Protein AF-A0A2P7AQB9-F1 (afdb_monomer)

Structure (mmCIF, N/CA/C/O backbone):
data_AF-A0A2P7AQB9-F1
#
_entry.id   AF-A0A2P7AQB9-F1
#
loop_
_atom_site.group_PDB
_atom_site.id
_atom_site.type_symbol
_atom_site.label_atom_id
_atom_site.label_alt_id
_atom_site.label_comp_id
_atom_site.label_asym_id
_atom_site.label_entity_id
_atom_site.label_seq_id
_atom_site.pdbx_PDB_ins_code
_atom_site.Cartn_x
_atom_site.Cartn_y
_atom_site.Cartn_z
_atom_site.occupancy
_atom_site.B_iso_or_equiv
_atom_site.auth_seq_id
_atom_site.auth_comp_id
_atom_site.auth_asym_id
_atom_site.auth_atom_id
_atom_site.pdbx_PDB_model_num
ATOM 1 N N . MET A 1 1 ? -2.275 -0.426 -18.958 1.00 87.50 1 MET A N 1
ATOM 2 C CA . MET A 1 1 ? -3.725 -0.489 -18.620 1.00 87.50 1 MET A CA 1
ATOM 3 C C . MET A 1 1 ? -3.877 -0.254 -17.126 1.00 87.50 1 MET A C 1
ATOM 5 O O . MET A 1 1 ? -3.103 -0.819 -16.366 1.00 87.50 1 MET A O 1
ATOM 9 N N . TYR A 1 2 ? -4.838 0.566 -16.684 1.00 93.06 2 TYR A N 1
ATOM 10 C CA . TYR A 1 2 ? -4.989 0.860 -15.253 1.00 93.06 2 TYR A CA 1
ATOM 11 C C . TYR A 1 2 ? -5.855 -0.172 -14.525 1.00 93.06 2 TYR A C 1
ATOM 13 O O . TYR A 1 2 ? -6.918 -0.546 -15.023 1.00 93.06 2 TYR A O 1
ATOM 21 N N . SER A 1 3 ? -5.427 -0.594 -13.332 1.00 95.00 3 SER A N 1
ATOM 22 C CA . SER A 1 3 ? -6.211 -1.463 -12.446 1.00 95.00 3 SER A CA 1
ATOM 23 C C . SER A 1 3 ? -6.097 -1.038 -10.981 1.00 95.00 3 SER A C 1
ATOM 25 O O . SER A 1 3 ? -5.085 -0.479 -10.562 1.00 95.00 3 SER A O 1
ATOM 27 N N . ILE A 1 4 ? -7.155 -1.278 -10.202 1.00 93.56 4 ILE A N 1
ATOM 28 C CA . ILE A 1 4 ? -7.193 -0.982 -8.766 1.00 93.56 4 ILE A CA 1
ATOM 29 C C . ILE A 1 4 ? -7.387 -2.284 -8.001 1.00 93.56 4 ILE A C 1
ATOM 31 O O . ILE A 1 4 ? -8.297 -3.058 -8.297 1.00 93.56 4 ILE A O 1
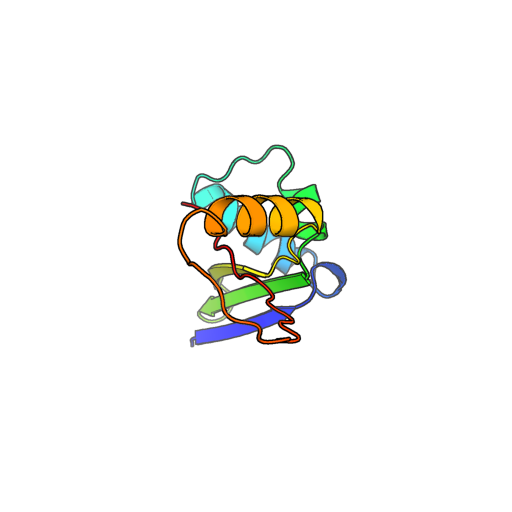ATOM 35 N N . VAL A 1 5 ? -6.553 -2.492 -6.987 1.00 93.31 5 VAL A N 1
ATOM 36 C CA . VAL A 1 5 ? -6.607 -3.653 -6.101 1.00 93.31 5 VAL A CA 1
ATOM 37 C C . VAL A 1 5 ? -6.717 -3.172 -4.661 1.00 93.31 5 VAL A C 1
ATOM 39 O O . VAL A 1 5 ? -5.942 -2.323 -4.227 1.00 93.31 5 VAL A O 1
ATOM 42 N N . ALA A 1 6 ? -7.668 -3.729 -3.912 1.00 92.25 6 ALA A N 1
ATOM 43 C CA . ALA A 1 6 ? -7.812 -3.510 -2.477 1.00 92.25 6 ALA A CA 1
ATOM 44 C C . ALA A 1 6 ? -7.605 -4.838 -1.746 1.00 92.25 6 ALA A C 1
ATOM 46 O O . ALA A 1 6 ? -8.331 -5.803 -1.988 1.00 92.25 6 ALA A O 1
ATOM 47 N N . LYS A 1 7 ? -6.601 -4.896 -0.870 1.00 91.94 7 LYS A N 1
ATOM 48 C CA . LYS A 1 7 ? -6.226 -6.105 -0.118 1.00 91.94 7 LYS A CA 1
ATOM 49 C C . LYS A 1 7 ? -6.006 -5.776 1.347 1.00 91.94 7 LYS A C 1
ATOM 51 O O . LYS A 1 7 ? -5.708 -4.629 1.679 1.00 91.94 7 LYS A O 1
ATOM 56 N N . LYS A 1 8 ? -6.141 -6.760 2.236 1.00 90.62 8 LYS A N 1
ATOM 57 C CA . LYS A 1 8 ? -5.565 -6.628 3.580 1.00 90.62 8 LYS A CA 1
ATOM 58 C C . LYS A 1 8 ? -4.043 -6.724 3.472 1.00 90.62 8 LYS A C 1
ATOM 60 O O . LYS A 1 8 ? -3.563 -7.438 2.593 1.00 90.62 8 LYS A O 1
ATOM 65 N N . PRO A 1 9 ? -3.280 -6.111 4.391 1.00 88.25 9 PRO A N 1
ATOM 66 C CA . PRO A 1 9 ? -1.829 -6.294 4.438 1.00 88.25 9 PRO A CA 1
ATOM 67 C C . PRO A 1 9 ? -1.404 -7.772 4.477 1.00 88.25 9 PRO A C 1
ATOM 69 O O . PRO A 1 9 ? -0.404 -8.133 3.867 1.00 88.25 9 PRO A O 1
ATOM 72 N N . SER A 1 10 ? -2.194 -8.630 5.138 1.00 91.38 10 SER A N 1
ATOM 73 C CA . SER A 1 10 ? -1.976 -10.083 5.217 1.00 91.38 10 SER A CA 1
ATOM 74 C C . SER A 1 10 ? -2.155 -10.827 3.894 1.00 91.38 10 SER A C 1
ATOM 76 O O . SER A 1 10 ? -1.640 -11.930 3.748 1.00 91.38 10 SER A O 1
ATOM 78 N N . ASP A 1 11 ? -2.899 -10.243 2.955 1.00 92.75 11 ASP A N 1
ATOM 79 C CA . ASP A 1 11 ? -3.260 -10.864 1.677 1.00 92.75 11 ASP A CA 1
ATOM 80 C C . ASP A 1 11 ? -2.375 -10.332 0.531 1.00 92.75 11 ASP A C 1
ATOM 82 O O . ASP A 1 11 ? -2.506 -10.751 -0.622 1.00 92.75 11 ASP A O 1
ATOM 86 N N . CYS A 1 12 ? -1.485 -9.383 0.835 1.00 90.50 12 CYS A N 1
ATOM 87 C CA . CYS A 1 12 ? -0.497 -8.862 -0.096 1.00 90.50 12 CYS A CA 1
ATOM 88 C C . CYS A 1 12 ? 0.709 -9.801 -0.178 1.00 90.50 12 CYS A C 1
ATOM 90 O O . CYS A 1 12 ? 1.238 -10.271 0.830 1.00 90.50 12 CYS A O 1
ATOM 92 N N . SER A 1 13 ? 1.203 -10.014 -1.393 1.00 91.88 13 SER A N 1
ATOM 93 C CA . SER A 1 13 ? 2.502 -10.645 -1.608 1.00 91.88 13 SER A CA 1
ATOM 94 C C . SER A 1 13 ? 3.642 -9.756 -1.099 1.00 91.88 13 SER A C 1
ATOM 96 O O . SER A 1 13 ? 3.506 -8.536 -0.973 1.00 91.88 13 SER A O 1
ATOM 98 N N . ALA A 1 14 ? 4.813 -10.356 -0.868 1.00 90.38 14 ALA A N 1
ATOM 99 C CA . ALA A 1 14 ? 6.007 -9.608 -0.474 1.00 90.38 14 ALA A CA 1
ATOM 100 C C . ALA A 1 14 ? 6.379 -8.513 -1.495 1.00 90.38 14 ALA A C 1
ATOM 102 O O . ALA A 1 14 ? 6.725 -7.405 -1.094 1.00 90.38 14 ALA A O 1
ATOM 103 N N . ARG A 1 15 ? 6.235 -8.793 -2.803 1.00 90.81 15 ARG A N 1
ATOM 104 C CA . ARG A 1 15 ? 6.479 -7.824 -3.889 1.00 90.81 15 ARG A CA 1
ATOM 105 C C . ARG A 1 15 ? 5.519 -6.636 -3.815 1.00 90.81 15 ARG A C 1
ATOM 107 O O . ARG A 1 15 ? 5.957 -5.498 -3.938 1.00 90.81 15 ARG A O 1
ATOM 114 N N . GLU A 1 16 ? 4.231 -6.884 -3.582 1.00 90.31 16 GLU A N 1
ATOM 115 C CA . GLU A 1 16 ? 3.226 -5.817 -3.465 1.00 90.31 16 GLU A CA 1
ATOM 116 C C . GLU A 1 16 ? 3.504 -4.913 -2.261 1.00 90.31 16 GLU A C 1
ATOM 118 O O . GLU A 1 16 ? 3.470 -3.691 -2.388 1.00 90.31 16 GLU A O 1
ATOM 123 N N . LEU A 1 17 ? 3.841 -5.500 -1.107 1.00 89.88 17 LEU A N 1
ATOM 124 C CA . LEU A 1 17 ? 4.220 -4.734 0.083 1.00 89.88 17 LEU A CA 1
ATOM 125 C C . LEU A 1 17 ? 5.501 -3.925 -0.144 1.00 89.88 17 LEU A C 1
ATOM 127 O O . LEU A 1 17 ? 5.587 -2.778 0.291 1.00 89.88 17 LEU A O 1
ATOM 131 N N . GLU A 1 18 ? 6.485 -4.489 -0.843 1.00 90.62 18 GLU A N 1
ATOM 132 C CA . GLU A 1 18 ? 7.721 -3.786 -1.178 1.00 90.62 18 GLU A CA 1
ATOM 133 C C . GLU A 1 18 ? 7.462 -2.596 -2.114 1.00 90.62 18 GLU A C 1
ATOM 135 O O . GLU A 1 18 ? 7.931 -1.492 -1.837 1.00 90.62 18 GLU A O 1
ATOM 140 N N . GLN A 1 19 ? 6.692 -2.787 -3.192 1.00 90.06 19 GLN A N 1
ATOM 141 C CA . GLN A 1 19 ? 6.306 -1.705 -4.107 1.00 90.06 19 GLN A CA 1
ATOM 142 C C . GLN A 1 19 ? 5.502 -0.623 -3.377 1.00 90.06 19 GLN A C 1
ATOM 144 O O . GLN A 1 19 ? 5.779 0.564 -3.551 1.00 90.06 19 GLN A O 1
ATOM 149 N N . PHE A 1 20 ? 4.565 -1.024 -2.513 1.00 89.56 20 PHE A N 1
ATOM 150 C CA . PHE A 1 20 ? 3.787 -0.114 -1.677 1.00 89.56 20 PHE A CA 1
ATOM 151 C C . PHE A 1 20 ? 4.697 0.753 -0.805 1.00 89.56 20 PHE A C 1
ATOM 153 O O . PHE A 1 20 ? 4.602 1.979 -0.839 1.00 89.56 20 PHE A O 1
ATOM 160 N N . VAL A 1 21 ? 5.605 0.132 -0.045 1.00 87.25 21 VAL A N 1
ATOM 161 C CA . VAL A 1 21 ? 6.523 0.854 0.846 1.00 87.25 21 VAL A CA 1
ATOM 162 C C . VAL A 1 21 ? 7.438 1.771 0.041 1.00 87.25 21 VAL A C 1
ATOM 164 O O . VAL A 1 21 ? 7.595 2.928 0.418 1.00 87.25 21 VAL A O 1
ATOM 167 N N . LYS A 1 22 ? 7.991 1.304 -1.086 1.00 88.75 22 LYS A N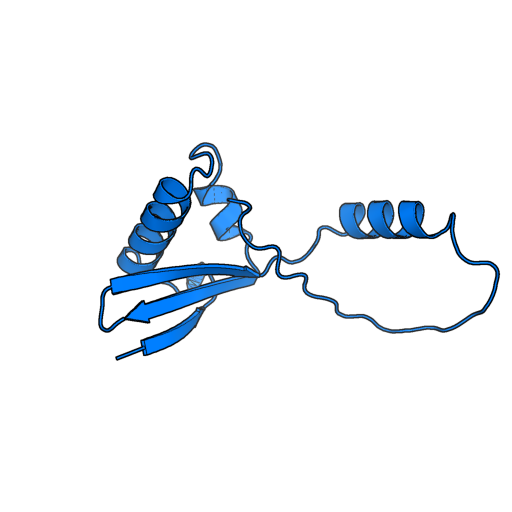 1
ATOM 168 C CA . LYS A 1 22 ? 8.828 2.130 -1.972 1.00 88.75 22 LYS A CA 1
ATOM 169 C C . LYS A 1 22 ? 8.094 3.382 -2.446 1.00 88.75 22 LYS A C 1
ATOM 171 O O . LYS A 1 22 ? 8.663 4.467 -2.365 1.00 88.75 22 LYS A O 1
ATOM 176 N N . LEU A 1 23 ? 6.845 3.248 -2.893 1.00 87.94 23 LEU A N 1
ATOM 177 C CA . LEU A 1 23 ? 6.057 4.382 -3.377 1.00 87.94 23 LEU A CA 1
ATOM 178 C C . LEU A 1 23 ? 5.722 5.371 -2.251 1.00 87.94 23 LEU A C 1
ATOM 180 O O . LEU A 1 23 ? 5.864 6.577 -2.431 1.00 87.94 23 LEU A O 1
ATOM 184 N N . VAL A 1 24 ? 5.335 4.869 -1.074 1.00 85.38 24 VAL A N 1
ATOM 185 C CA . VAL A 1 24 ? 5.062 5.705 0.107 1.00 85.38 24 VAL A CA 1
ATOM 186 C C . VAL A 1 24 ? 6.315 6.474 0.538 1.00 85.38 24 VAL A C 1
ATOM 188 O O . VAL A 1 24 ? 6.253 7.680 0.763 1.00 85.38 24 VAL A O 1
ATOM 191 N N . MET A 1 25 ? 7.468 5.804 0.575 1.00 83.75 25 MET A N 1
ATOM 192 C CA . MET A 1 25 ? 8.757 6.427 0.887 1.00 83.75 25 MET A CA 1
ATOM 193 C C . MET A 1 25 ? 9.166 7.483 -0.145 1.00 83.75 25 MET A C 1
ATOM 195 O O . MET A 1 25 ? 9.647 8.550 0.231 1.00 83.75 25 MET A O 1
ATOM 199 N N . ALA A 1 26 ? 8.958 7.213 -1.438 1.00 83.25 26 ALA A N 1
ATOM 200 C CA . ALA A 1 26 ? 9.212 8.181 -2.506 1.00 83.25 26 ALA A CA 1
ATOM 201 C C . ALA A 1 26 ? 8.322 9.430 -2.381 1.00 83.25 26 ALA A C 1
ATOM 203 O O . ALA A 1 26 ? 8.746 10.523 -2.746 1.00 83.25 26 ALA A O 1
ATOM 204 N N . GLY A 1 27 ? 7.123 9.279 -1.810 1.00 79.62 27 GLY A N 1
ATOM 205 C CA . GLY A 1 27 ? 6.216 10.374 -1.463 1.00 79.62 27 GLY A CA 1
ATOM 206 C C . GLY A 1 27 ? 6.634 11.213 -0.248 1.00 79.62 27 GLY A C 1
ATOM 207 O O . GLY A 1 27 ? 5.888 12.106 0.128 1.00 79.62 27 GLY A O 1
ATOM 208 N N . GLY A 1 28 ? 7.794 10.953 0.370 1.00 76.19 28 GLY A N 1
ATOM 209 C CA . GLY A 1 28 ? 8.317 11.744 1.494 1.00 76.19 28 GLY A CA 1
ATOM 210 C C . GLY A 1 28 ? 7.875 11.275 2.884 1.00 76.19 28 GLY A C 1
ATOM 211 O O . GLY A 1 28 ? 8.204 11.917 3.883 1.00 76.19 28 GLY A O 1
ATOM 212 N N . GLU A 1 29 ? 7.168 10.147 2.980 1.00 74.25 29 GLU A N 1
ATOM 213 C CA . GLU A 1 29 ? 6.757 9.580 4.265 1.00 74.25 29 GLU A CA 1
ATOM 214 C C . GLU A 1 29 ? 7.951 9.019 5.055 1.00 74.25 29 GLU A C 1
ATOM 216 O O . GLU A 1 29 ? 8.956 8.549 4.516 1.00 74.25 29 GLU A O 1
ATOM 221 N N . VAL A 1 30 ? 7.846 9.067 6.382 1.00 71.69 30 VAL A N 1
ATOM 222 C CA . VAL A 1 30 ? 8.943 8.689 7.282 1.00 71.69 30 VAL A CA 1
ATOM 223 C C . VAL A 1 30 ? 9.038 7.163 7.404 1.00 71.69 30 VAL A C 1
ATOM 225 O O . VAL A 1 30 ? 8.109 6.517 7.888 1.00 71.69 30 VAL A O 1
ATOM 228 N N . ALA A 1 31 ? 10.201 6.589 7.063 1.00 69.25 31 ALA A N 1
ATOM 229 C CA . ALA A 1 31 ? 10.464 5.140 7.119 1.00 69.25 31 ALA A CA 1
ATOM 230 C C . ALA A 1 31 ? 10.244 4.520 8.506 1.00 69.25 31 ALA A C 1
ATOM 232 O O . ALA A 1 31 ? 9.797 3.376 8.636 1.00 69.25 31 ALA A O 1
ATOM 233 N N . ASN A 1 32 ? 10.568 5.271 9.560 1.00 74.50 32 ASN A N 1
ATOM 234 C CA . ASN A 1 32 ? 10.516 4.768 10.925 1.00 74.50 32 ASN A CA 1
ATOM 235 C C . ASN A 1 32 ? 9.073 4.471 11.350 1.00 74.50 32 ASN A C 1
ATOM 237 O O . ASN A 1 32 ? 8.239 5.362 11.507 1.00 74.50 32 ASN A O 1
ATOM 241 N N . GLY A 1 33 ? 8.797 3.186 11.578 1.00 74.62 33 GLY A N 1
ATOM 242 C CA . GLY A 1 33 ? 7.483 2.695 11.990 1.00 74.62 33 GLY A CA 1
ATOM 243 C C . GLY A 1 33 ? 6.483 2.514 10.847 1.00 74.62 33 GLY A C 1
ATOM 244 O O . GLY A 1 33 ? 5.369 2.061 11.112 1.00 74.62 33 GLY A O 1
ATOM 245 N N . LEU A 1 34 ? 6.859 2.798 9.594 1.00 78.81 34 LEU A N 1
ATOM 246 C CA . LEU A 1 34 ? 5.990 2.598 8.432 1.00 78.81 34 LEU A CA 1
ATOM 247 C C . LEU A 1 34 ? 5.553 1.129 8.274 1.00 78.81 34 LEU A C 1
ATOM 249 O O . LEU A 1 34 ? 4.346 0.906 8.185 1.00 78.81 34 LEU A O 1
ATOM 253 N N . PRO A 1 35 ? 6.441 0.113 8.360 1.00 79.00 35 PRO A N 1
ATOM 254 C CA . PRO A 1 35 ? 6.010 -1.285 8.276 1.00 79.00 35 PRO A CA 1
ATOM 255 C C . PRO A 1 35 ? 4.964 -1.650 9.337 1.00 79.00 35 PRO A C 1
ATOM 257 O O . PRO A 1 35 ? 3.960 -2.288 9.037 1.00 79.00 35 PRO A O 1
ATOM 260 N N . ALA A 1 36 ? 5.148 -1.180 10.5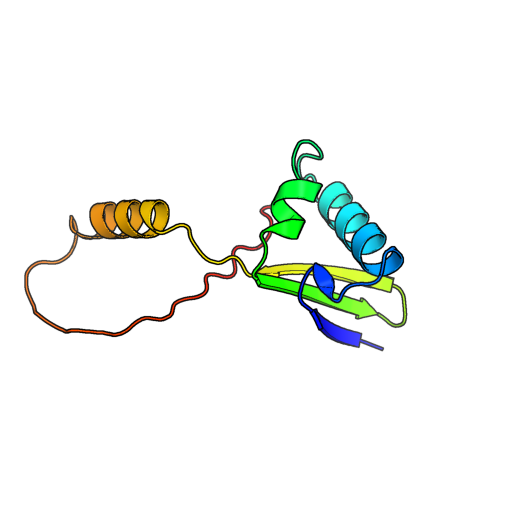74 1.00 79.00 36 ALA A N 1
ATOM 261 C CA . ALA A 1 36 ? 4.212 -1.438 11.666 1.00 79.00 36 ALA A CA 1
ATOM 262 C C . ALA A 1 36 ? 2.856 -0.738 11.468 1.00 79.00 36 ALA A C 1
ATOM 264 O O . ALA A 1 36 ? 1.834 -1.250 11.920 1.00 79.00 36 ALA A O 1
ATOM 265 N N . ARG A 1 37 ? 2.829 0.427 10.806 1.00 78.75 37 ARG A N 1
ATOM 266 C CA . ARG A 1 37 ? 1.589 1.142 10.463 1.00 78.75 37 ARG A CA 1
ATOM 267 C C . ARG A 1 37 ? 0.849 0.455 9.323 1.00 78.75 37 ARG A C 1
ATOM 269 O O . ARG A 1 37 ? -0.344 0.227 9.456 1.00 78.75 37 ARG A O 1
ATOM 276 N N . VAL A 1 38 ? 1.565 0.044 8.275 1.00 81.69 38 VAL A N 1
ATOM 277 C CA . VAL A 1 38 ? 1.003 -0.708 7.142 1.00 81.69 38 VAL A CA 1
ATOM 278 C C . VAL A 1 38 ? 0.302 -1.977 7.622 1.00 81.69 38 VAL A C 1
ATOM 280 O O . VAL A 1 38 ? -0.807 -2.259 7.190 1.00 81.69 38 VAL A O 1
ATOM 283 N N . GLN A 1 39 ? 0.884 -2.697 8.584 1.00 81.50 39 GLN A N 1
ATOM 284 C CA . GLN A 1 39 ? 0.268 -3.904 9.153 1.00 81.50 39 GLN A CA 1
ATOM 285 C C . GLN A 1 39 ? -1.006 -3.643 9.979 1.00 81.50 39 GLN A C 1
ATOM 287 O O . GLN A 1 39 ? -1.767 -4.571 10.238 1.00 81.50 39 GLN A O 1
ATOM 292 N N . LYS A 1 40 ? -1.257 -2.398 10.402 1.00 78.25 40 LYS A N 1
ATOM 293 C CA . LYS A 1 40 ? -2.470 -2.004 11.141 1.00 78.25 40 LYS A CA 1
ATOM 294 C C . LYS A 1 40 ? -3.594 -1.497 10.233 1.00 78.25 40 LYS A C 1
ATOM 296 O O . LYS A 1 40 ? -4.695 -1.240 10.723 1.00 78.25 40 LYS A O 1
ATOM 301 N N . GLU A 1 41 ? -3.332 -1.330 8.940 1.00 77.25 41 GLU A N 1
ATOM 302 C CA . GLU A 1 41 ? -4.338 -0.898 7.974 1.00 77.25 41 GLU A CA 1
ATOM 303 C C . GLU A 1 41 ? -5.409 -1.981 7.786 1.00 77.25 41 GLU A C 1
ATOM 305 O O . GLU A 1 41 ? -5.126 -3.178 7.739 1.00 77.25 41 GLU A O 1
ATOM 310 N N . VAL A 1 42 ? -6.666 -1.556 7.652 1.00 80.19 42 VAL A N 1
ATOM 311 C CA . VAL A 1 42 ? -7.786 -2.451 7.317 1.00 80.19 42 VAL A CA 1
ATOM 312 C C . VAL A 1 42 ? -7.657 -2.917 5.874 1.00 80.19 42 VAL A C 1
ATOM 314 O O . VAL A 1 42 ? -7.970 -4.066 5.564 1.00 80.19 42 VAL A O 1
ATOM 317 N N . SER A 1 43 ? -7.199 -2.029 4.991 1.00 86.38 43 SER A N 1
ATOM 318 C CA . SER A 1 43 ? -6.910 -2.361 3.604 1.00 86.38 43 SER A CA 1
ATOM 319 C C . SER A 1 43 ? -5.863 -1.423 3.012 1.00 86.38 43 SER A C 1
ATOM 321 O O . SER A 1 43 ? -5.832 -0.238 3.330 1.00 86.38 43 SER A O 1
ATOM 323 N N . LEU A 1 44 ? -5.033 -1.962 2.127 1.00 89.69 44 LEU A N 1
ATOM 324 C CA . LEU A 1 44 ? -4.159 -1.222 1.229 1.00 89.69 44 LEU A CA 1
ATOM 325 C C . LEU A 1 44 ? -4.826 -1.184 -0.145 1.00 89.69 44 LEU A C 1
ATOM 327 O O . LEU A 1 44 ? -5.174 -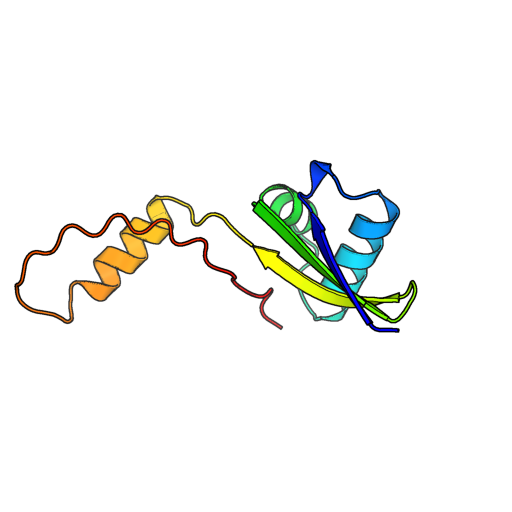2.234 -0.693 1.00 89.69 44 LEU A O 1
ATOM 331 N N . VAL A 1 45 ? -5.004 0.017 -0.686 1.00 91.38 45 VAL A N 1
ATOM 332 C CA . VAL A 1 45 ? -5.552 0.231 -2.027 1.00 91.38 45 VAL A CA 1
ATOM 333 C C . VAL A 1 45 ? -4.422 0.675 -2.940 1.00 91.38 45 VAL A C 1
ATOM 335 O O . VAL A 1 45 ? -3.748 1.664 -2.664 1.00 91.38 45 VAL A O 1
ATOM 338 N N . MET A 1 46 ? -4.226 -0.066 -4.022 1.00 92.81 46 MET A N 1
ATOM 339 C CA . MET A 1 46 ? -3.107 0.060 -4.949 1.00 92.81 46 MET A CA 1
ATOM 340 C C . MET A 1 46 ? -3.631 0.317 -6.362 1.00 92.81 46 MET A C 1
ATOM 342 O O . MET A 1 46 ? -4.501 -0.415 -6.836 1.00 92.81 46 MET A O 1
ATOM 346 N N . LEU A 1 47 ? -3.106 1.352 -7.021 1.00 94.19 47 LEU A N 1
ATOM 347 C CA . LEU A 1 47 ? -3.359 1.675 -8.425 1.00 94.19 47 LEU A CA 1
ATOM 348 C C . LEU A 1 47 ? -2.157 1.228 -9.255 1.00 94.19 47 LEU A C 1
ATOM 350 O O . LEU A 1 47 ? -1.059 1.769 -9.101 1.00 94.19 47 LEU A O 1
ATOM 354 N N . PHE A 1 48 ? -2.385 0.281 -10.156 1.00 93.56 48 PHE A N 1
ATOM 355 C CA . PHE A 1 48 ? -1.378 -0.215 -11.081 1.00 9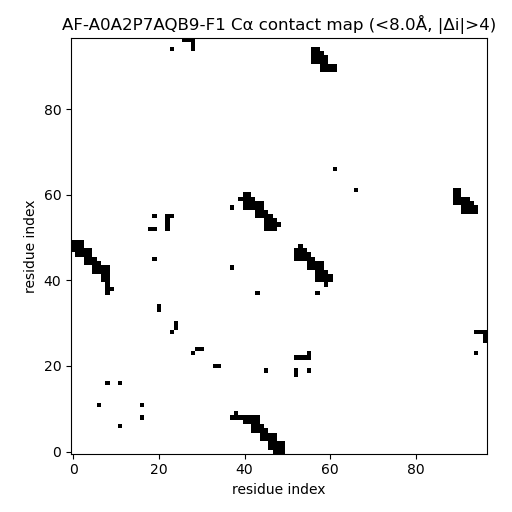3.56 48 PHE A CA 1
ATOM 356 C C . PHE A 1 48 ? -1.581 0.357 -12.482 1.00 93.56 48 PHE A C 1
ATOM 358 O O . PHE A 1 48 ? -2.719 0.471 -12.944 1.00 93.56 48 PHE A O 1
ATOM 365 N N . ASN A 1 49 ? -0.481 0.661 -13.168 1.00 94.06 49 ASN A N 1
ATOM 366 C CA . ASN A 1 49 ? -0.417 0.729 -14.622 1.00 94.06 49 ASN A CA 1
ATOM 367 C C . ASN A 1 49 ? 0.348 -0.507 -15.109 1.00 94.06 49 ASN A C 1
ATOM 369 O O . ASN A 1 49 ? 1.563 -0.589 -14.943 1.00 94.06 49 ASN A O 1
ATOM 373 N N . ASP A 1 50 ? -0.374 -1.486 -15.648 1.00 92.06 50 ASP A N 1
ATOM 374 C CA . ASP A 1 50 ? 0.148 -2.830 -15.920 1.00 92.06 50 ASP A CA 1
ATOM 375 C C . ASP A 1 50 ? 0.722 -3.482 -14.644 1.00 92.06 50 ASP A C 1
ATOM 377 O O . ASP A 1 50 ? -0.053 -3.816 -13.749 1.00 92.06 50 ASP A O 1
ATOM 381 N N . GLU A 1 51 ? 2.043 -3.646 -14.521 1.00 89.50 51 GLU A N 1
ATOM 382 C CA . GLU A 1 51 ? 2.693 -4.206 -13.317 1.00 89.50 51 GLU A CA 1
ATOM 383 C C . GLU A 1 51 ? 3.313 -3.147 -12.387 1.00 89.50 51 GLU A C 1
ATOM 385 O O . GLU A 1 51 ? 3.870 -3.470 -11.328 1.00 89.50 51 GLU A O 1
ATOM 390 N N . GLU A 1 52 ? 3.257 -1.876 -12.781 1.00 90.12 52 GLU A N 1
ATOM 391 C CA . GLU A 1 52 ? 3.868 -0.784 -12.036 1.00 90.12 52 GLU A CA 1
ATOM 392 C C . GLU A 1 52 ? 2.862 -0.157 -11.074 1.00 90.12 52 GLU A C 1
ATOM 394 O O . GLU A 1 52 ? 1.787 0.288 -11.475 1.00 90.12 52 GLU A O 1
ATOM 399 N N . LEU A 1 53 ? 3.219 -0.102 -9.790 1.00 91.81 53 LEU A N 1
ATOM 400 C CA . LEU A 1 53 ? 2.428 0.604 -8.791 1.00 91.81 53 LEU A CA 1
ATOM 401 C C . LEU A 1 53 ? 2.660 2.114 -8.928 1.00 91.81 53 LEU A C 1
ATOM 403 O O . LEU A 1 53 ? 3.744 2.602 -8.621 1.00 91.81 53 LEU A O 1
ATOM 407 N N . VAL A 1 54 ? 1.624 2.847 -9.335 1.00 93.19 54 VAL A N 1
ATOM 408 C CA . VAL A 1 54 ? 1.693 4.296 -9.612 1.00 93.19 54 VAL A CA 1
ATOM 409 C C . VAL A 1 54 ? 0.905 5.147 -8.614 1.00 93.19 54 VAL A C 1
ATOM 411 O O . VAL A 1 54 ? 1.003 6.371 -8.623 1.00 93.19 54 VAL A O 1
ATOM 414 N N . GLY A 1 55 ? 0.114 4.522 -7.738 1.00 89.12 55 GLY A N 1
ATOM 415 C CA . GLY A 1 55 ? -0.649 5.217 -6.704 1.00 89.12 55 GLY A CA 1
ATOM 416 C C . GLY A 1 55 ? -1.040 4.291 -5.560 1.00 89.12 55 GLY A C 1
ATOM 417 O O . GLY A 1 55 ? -1.214 3.088 -5.756 1.00 89.12 55 GLY A O 1
ATOM 418 N N . THR A 1 56 ? -1.180 4.842 -4.354 1.00 90.62 56 THR A N 1
ATOM 419 C CA . THR A 1 56 ? -1.508 4.040 -3.172 1.00 90.62 56 THR A CA 1
ATOM 420 C C . THR A 1 56 ? -2.236 4.825 -2.078 1.00 90.62 56 THR A C 1
ATOM 422 O O . THR A 1 56 ? -2.085 6.042 -1.972 1.00 90.62 56 THR A O 1
ATOM 425 N N . THR A 1 57 ? -3.032 4.134 -1.255 1.00 86.00 57 THR A N 1
ATOM 426 C CA . THR A 1 57 ? -3.632 4.671 -0.023 1.00 86.00 57 THR A CA 1
ATOM 427 C C . THR A 1 57 ? -3.920 3.567 1.005 1.00 86.00 57 THR A C 1
ATOM 429 O O . THR A 1 57 ? -4.102 2.401 0.651 1.00 86.00 57 THR A O 1
ATOM 432 N N . GLY A 1 58 ? -3.956 3.935 2.289 1.00 84.62 58 GLY A N 1
ATOM 433 C CA . GLY A 1 58 ? -4.326 3.059 3.404 1.00 84.62 58 GLY A CA 1
ATOM 434 C C . GLY A 1 58 ? -5.725 3.383 3.929 1.00 84.62 58 GLY A C 1
ATOM 435 O O . GLY A 1 58 ? -6.063 4.545 4.180 1.00 84.62 58 GLY A O 1
ATOM 436 N N . LEU A 1 59 ? -6.561 2.358 4.084 1.00 82.69 59 LEU A N 1
ATOM 437 C CA . LEU A 1 59 ? -7.820 2.458 4.807 1.00 82.69 59 LEU A CA 1
ATOM 438 C C . LEU A 1 59 ? -7.596 2.056 6.260 1.00 82.69 59 LEU A C 1
ATOM 440 O O . LEU A 1 59 ? -7.499 0.867 6.573 1.00 82.69 59 LEU A O 1
ATOM 444 N N . LYS A 1 60 ? -7.628 3.033 7.164 1.00 79.19 60 LYS A N 1
ATOM 445 C CA . LYS A 1 60 ? -7.447 2.771 8.589 1.00 79.19 60 LYS A CA 1
ATOM 446 C C . LYS A 1 60 ? -8.768 2.605 9.324 1.00 79.19 60 LYS A C 1
ATOM 448 O O . LYS A 1 60 ? -9.765 3.283 9.048 1.00 79.19 60 LYS A O 1
ATOM 453 N N . ARG A 1 61 ? -8.745 1.761 10.357 1.00 70.06 61 ARG A N 1
ATOM 454 C CA . ARG A 1 61 ? -9.750 1.806 11.419 1.00 70.06 61 ARG A CA 1
ATOM 455 C C . ARG A 1 61 ? -9.290 2.876 12.412 1.00 70.06 61 ARG A C 1
ATOM 457 O O . ARG A 1 61 ? -8.215 2.723 12.988 1.00 70.06 61 ARG A O 1
ATOM 464 N N . PRO A 1 62 ? -10.032 3.977 12.596 1.00 64.25 62 PRO A N 1
ATOM 465 C CA . PRO A 1 62 ? -9.680 4.957 13.618 1.00 64.25 62 PRO A CA 1
ATOM 466 C C . PRO A 1 62 ? -9.663 4.282 14.996 1.00 64.25 62 PRO A C 1
ATOM 468 O O . PRO A 1 62 ? -10.569 3.517 15.324 1.00 64.25 62 PRO A O 1
ATOM 471 N N . GLU A 1 63 ? -8.649 4.575 15.808 1.00 63.72 63 GLU A N 1
ATOM 472 C CA . GLU A 1 63 ? -8.652 4.165 17.213 1.00 63.72 63 GLU A CA 1
ATOM 473 C C . GLU A 1 63 ? -9.821 4.845 17.941 1.00 63.72 63 GLU A C 1
ATOM 475 O O . GLU A 1 63 ? -10.138 6.013 17.683 1.00 63.72 63 GLU A O 1
ATOM 480 N N . THR A 1 64 ? -10.469 4.121 18.854 1.00 59.38 64 THR A N 1
ATOM 481 C CA . THR A 1 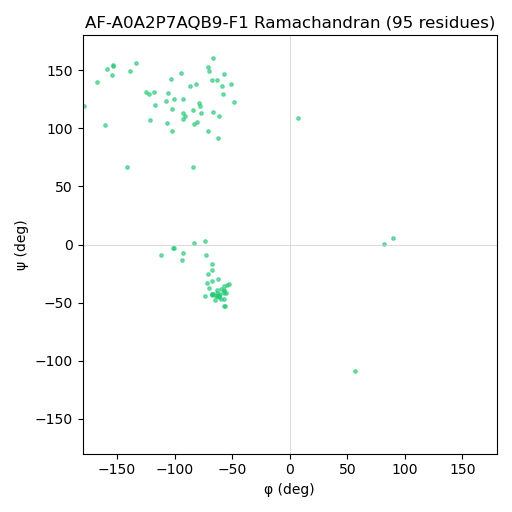64 ? -11.645 4.588 19.606 1.00 59.38 64 THR A CA 1
ATOM 482 C C . THR A 1 64 ? -11.369 5.915 20.325 1.00 59.38 64 THR A C 1
ATOM 484 O O . THR A 1 64 ? -12.218 6.803 20.364 1.00 59.38 64 THR A O 1
ATOM 487 N N . ASP A 1 65 ? -10.138 6.118 20.799 1.00 60.53 65 ASP A N 1
ATOM 488 C CA . ASP A 1 65 ? -9.712 7.357 21.456 1.00 60.53 65 ASP A CA 1
ATOM 489 C C . ASP A 1 65 ? -9.570 8.538 20.487 1.00 60.53 65 ASP A C 1
ATOM 491 O O . ASP A 1 65 ? -9.877 9.680 20.843 1.00 60.53 65 ASP A O 1
ATOM 495 N N . TYR A 1 66 ? -9.176 8.286 19.233 1.00 59.50 66 TYR A N 1
ATOM 496 C CA . TYR A 1 66 ? -9.180 9.311 18.187 1.00 59.50 66 TYR A CA 1
ATOM 497 C C . TYR A 1 66 ? -10.610 9.718 17.827 1.00 59.50 66 TYR A C 1
ATOM 499 O O . TYR A 1 66 ? -10.886 10.915 17.714 1.00 59.50 66 TYR A O 1
ATOM 507 N N . GLN A 1 67 ? -11.528 8.750 17.716 1.00 59.56 67 GLN A N 1
ATOM 508 C CA . GLN A 1 67 ? -12.954 9.038 17.541 1.00 59.56 67 GLN A CA 1
ATOM 509 C C . GLN A 1 67 ? -13.448 9.931 18.684 1.00 59.56 67 GLN A C 1
ATOM 511 O O . GLN A 1 67 ? -13.945 11.027 18.428 1.00 59.56 67 GLN A O 1
ATOM 516 N N . ASN A 1 68 ? -13.213 9.537 19.939 1.00 57.81 68 ASN A N 1
ATOM 517 C CA . ASN A 1 68 ? -13.613 10.303 21.123 1.00 57.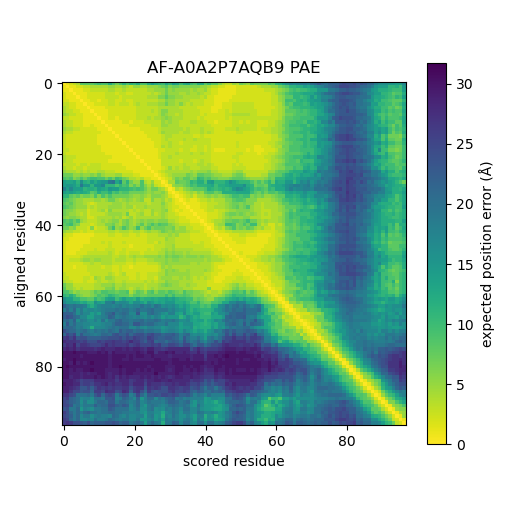81 68 ASN A CA 1
ATOM 518 C C . ASN A 1 68 ? -13.032 11.726 21.136 1.00 57.81 68 ASN A C 1
ATOM 520 O O . ASN A 1 68 ? -13.730 12.682 21.482 1.00 57.81 68 ASN A O 1
ATOM 524 N N . LYS A 1 69 ? -11.772 11.894 20.718 1.00 59.94 69 LYS A N 1
ATOM 525 C CA . LYS A 1 69 ? -11.118 13.205 20.614 1.00 59.94 69 LYS A CA 1
ATOM 526 C C . LYS A 1 69 ? -11.732 14.078 19.518 1.00 59.94 69 LYS A C 1
ATOM 528 O O . LYS A 1 69 ? -11.950 15.263 19.761 1.00 59.94 69 LYS A O 1
ATOM 533 N N . VAL A 1 70 ? -12.021 13.528 18.337 1.00 60.94 70 VAL A N 1
ATOM 534 C CA . VAL A 1 70 ? -12.672 14.262 17.233 1.00 60.94 70 VAL A CA 1
ATOM 535 C C . VAL A 1 70 ? -14.119 14.612 17.590 1.00 60.94 70 VAL A C 1
ATOM 537 O O . VAL A 1 70 ? -14.527 15.757 17.402 1.00 60.94 70 VAL A O 1
ATOM 540 N N . PHE A 1 71 ? -14.867 13.684 18.193 1.00 60.66 71 PHE A N 1
ATOM 541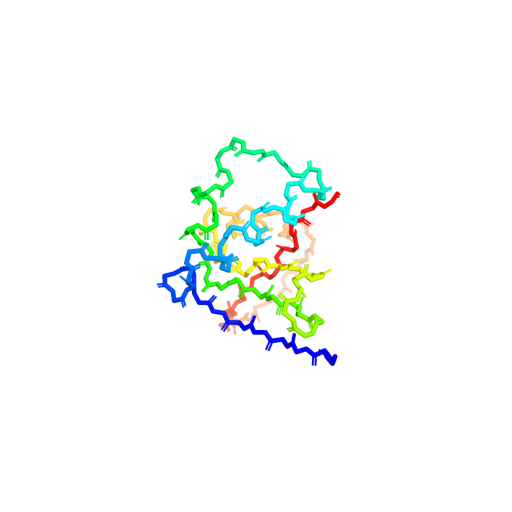 C CA . PHE A 1 71 ? -16.223 13.940 18.683 1.00 60.66 71 PHE A CA 1
ATOM 542 C C . PHE A 1 71 ? -16.241 15.028 19.764 1.00 60.66 71 PHE A C 1
ATOM 544 O O . PHE A 1 71 ? -17.026 15.968 19.650 1.00 60.66 71 PHE A O 1
ATOM 551 N N . ARG A 1 72 ? -15.325 14.994 20.747 1.00 54.97 72 ARG A N 1
ATOM 552 C CA . ARG A 1 72 ? -15.175 16.085 21.732 1.00 54.97 72 ARG A CA 1
ATOM 553 C C . ARG A 1 72 ? -14.846 17.427 21.080 1.00 54.97 72 ARG A C 1
ATOM 555 O O . ARG A 1 72 ? -15.349 18.453 21.524 1.00 54.97 72 ARG A O 1
ATOM 562 N N . ARG A 1 73 ? -14.022 17.438 20.028 1.00 52.44 73 ARG A N 1
ATOM 563 C CA . ARG A 1 73 ? -13.636 18.673 19.323 1.00 52.44 73 ARG A CA 1
ATOM 564 C C . ARG A 1 73 ? -14.777 19.277 18.501 1.00 52.44 73 ARG A C 1
ATOM 566 O O . ARG A 1 73 ? -14.781 20.485 18.297 1.00 52.44 73 ARG A O 1
ATOM 573 N N . ASN A 1 74 ? -15.739 18.462 18.068 1.00 50.34 74 ASN A N 1
ATOM 574 C CA . ASN A 1 74 ? -16.892 18.905 17.279 1.00 50.34 74 ASN A CA 1
ATOM 575 C C . ASN A 1 74 ? -18.136 19.228 18.127 1.00 50.34 74 ASN A C 1
ATOM 577 O O . ASN A 1 74 ? -19.049 19.887 17.634 1.00 50.34 74 ASN A O 1
ATOM 581 N N . GLN A 1 75 ? -18.170 18.840 19.405 1.00 52.16 75 GLN A N 1
ATOM 582 C CA . GLN A 1 75 ? -19.267 19.190 20.319 1.00 52.16 75 GLN A CA 1
ATOM 583 C C . GLN A 1 75 ? -19.277 20.666 20.755 1.00 52.16 75 GLN A C 1
ATOM 585 O O . GLN A 1 75 ? -20.274 21.130 21.297 1.00 52.16 75 GLN A O 1
ATOM 590 N N . THR A 1 76 ? -18.240 21.453 20.456 1.00 47.53 76 THR A N 1
ATOM 591 C CA . THR A 1 76 ? -18.256 22.913 20.675 1.00 47.53 76 THR A CA 1
ATOM 592 C C . THR A 1 76 ? -18.921 23.706 19.544 1.00 47.53 76 THR A C 1
ATOM 594 O O . THR A 1 76 ? -19.007 24.929 19.633 1.00 47.53 76 THR A O 1
ATOM 597 N N . LYS A 1 77 ? -19.449 23.048 18.498 1.00 52.03 77 LYS A N 1
ATOM 598 C CA . LYS A 1 77 ? -20.262 23.699 17.455 1.00 52.03 77 LYS A CA 1
ATOM 599 C C . LYS A 1 77 ? -21.428 22.827 16.986 1.00 52.03 77 LYS A C 1
ATOM 601 O O . LYS A 1 77 ? -21.461 22.419 15.831 1.00 52.03 77 LYS A O 1
ATOM 606 N N . ARG A 1 78 ? -22.408 22.580 17.856 1.00 41.16 78 ARG A N 1
ATOM 607 C CA . ARG A 1 78 ? -23.843 22.550 17.497 1.00 41.16 78 ARG A CA 1
ATOM 608 C C . ARG A 1 78 ? -24.670 22.279 18.746 1.00 41.16 78 ARG A C 1
ATOM 610 O O . ARG A 1 78 ? -24.517 21.247 19.389 1.00 41.16 78 ARG A O 1
ATOM 617 N N . GLY A 1 79 ? -25.539 23.232 19.068 1.00 40.91 79 GLY A N 1
ATOM 618 C CA . GLY A 1 79 ? -26.610 23.023 20.027 1.00 40.91 79 GLY A CA 1
ATOM 619 C C . GLY A 1 79 ? -27.504 21.857 19.605 1.00 40.91 79 GLY A C 1
ATOM 620 O O . GLY A 1 79 ? -27.673 21.591 18.416 1.00 40.91 79 GLY A O 1
ATOM 621 N N . ALA A 1 80 ? -28.004 21.170 20.629 1.00 45.25 80 ALA A N 1
ATOM 622 C CA . ALA A 1 80 ? -29.147 20.267 20.674 1.00 45.25 80 ALA A CA 1
ATOM 623 C C . ALA A 1 80 ? -29.822 19.912 19.332 1.00 45.25 80 ALA A C 1
ATOM 625 O O . ALA A 1 80 ? -30.582 20.700 18.780 1.00 45.25 80 ALA A O 1
ATOM 626 N N . ASN A 1 81 ? -29.647 18.670 18.878 1.00 37.94 81 ASN A N 1
ATOM 627 C CA . ASN A 1 81 ? -30.780 17.750 18.796 1.00 37.94 81 ASN A CA 1
ATOM 628 C C . ASN A 1 81 ? -30.323 16.310 18.547 1.00 37.94 81 ASN A C 1
ATOM 630 O O . ASN A 1 81 ? -29.392 16.028 17.797 1.00 37.94 81 ASN A O 1
ATOM 634 N N . SER A 1 82 ? -31.008 15.418 19.248 1.00 53.22 82 SER A N 1
ATOM 635 C CA . SER A 1 82 ? -30.881 13.968 19.283 1.00 53.22 82 SER A CA 1
ATOM 636 C C . SER A 1 82 ? -31.060 13.306 17.916 1.00 53.22 82 SER A C 1
ATOM 638 O O . SER A 1 82 ? -32.078 13.494 17.256 1.00 53.22 82 SER A O 1
ATOM 640 N N . GLY A 1 83 ? -30.109 12.446 17.554 1.00 36.88 83 GLY A N 1
ATOM 641 C CA . GLY A 1 83 ? -30.218 11.498 16.450 1.00 36.88 83 GLY A CA 1
ATOM 642 C C . GLY A 1 83 ? -29.193 10.383 16.632 1.00 36.88 83 GLY A C 1
ATOM 643 O O . GLY A 1 83 ? -28.003 10.589 16.404 1.00 36.88 83 GLY A O 1
ATOM 644 N N . GLN A 1 84 ? -29.647 9.214 17.087 1.00 45.91 84 GLN A N 1
ATOM 645 C CA . GLN A 1 84 ? -28.863 7.980 17.070 1.00 45.91 84 GLN A CA 1
ATOM 646 C C . GLN A 1 84 ? -28.529 7.637 15.614 1.00 45.91 84 GLN A C 1
ATOM 648 O O . GLN A 1 84 ? -29.411 7.292 14.835 1.00 45.91 84 GLN A O 1
ATOM 653 N N . GLY A 1 85 ? -27.255 7.753 15.242 1.00 33.06 85 GLY A N 1
ATOM 654 C CA . GLY A 1 85 ? -26.738 7.309 13.953 1.00 33.06 85 GLY A CA 1
ATOM 655 C C . GLY A 1 85 ? -25.642 6.279 14.175 1.00 33.06 85 GLY A C 1
ATOM 656 O O . GLY A 1 85 ? -24.544 6.633 14.599 1.00 33.06 85 GLY A O 1
ATOM 657 N N . LEU A 1 86 ? -25.938 5.008 13.894 1.00 39.00 86 LEU A N 1
ATOM 658 C CA . LEU A 1 86 ? -24.944 3.942 13.759 1.00 39.00 86 LEU A CA 1
ATOM 659 C C . LEU A 1 86 ? -24.020 4.285 12.580 1.00 39.00 86 LEU A C 1
ATOM 661 O O . LEU A 1 86 ? -24.307 3.966 11.430 1.00 39.00 86 LEU A O 1
ATOM 665 N N . PHE A 1 87 ? -22.921 4.980 12.862 1.00 37.72 87 PHE A N 1
ATOM 666 C CA . PHE A 1 87 ? -21.945 5.398 11.860 1.00 37.72 87 PHE A CA 1
ATOM 667 C C . PHE A 1 87 ? -20.716 4.492 11.907 1.00 37.72 87 PHE A C 1
ATOM 669 O O . PHE A 1 87 ? -19.799 4.694 12.699 1.00 37.72 87 PHE A O 1
ATOM 676 N N . ASN A 1 88 ? -20.674 3.504 11.014 1.00 40.00 88 ASN A N 1
ATOM 677 C CA . ASN A 1 88 ? -19.489 2.677 10.793 1.00 40.00 88 ASN A CA 1
ATOM 678 C C . ASN A 1 88 ? -18.537 3.390 9.808 1.00 40.00 88 ASN A C 1
ATOM 680 O O . ASN A 1 88 ? -18.381 2.978 8.659 1.00 40.00 88 ASN A O 1
ATOM 684 N N . GLN A 1 89 ? -17.963 4.527 10.220 1.00 45.50 89 GLN A N 1
ATOM 685 C CA . GLN A 1 89 ? -17.078 5.321 9.358 1.00 45.50 89 GLN A CA 1
ATOM 686 C C . GLN A 1 89 ? -15.652 4.756 9.384 1.00 45.50 89 GLN A C 1
ATOM 688 O O . GLN A 1 89 ? -14.896 4.957 10.336 1.00 45.50 89 GLN A O 1
ATOM 693 N N . HIS A 1 90 ? -15.283 4.047 8.317 1.00 42.91 90 HIS A N 1
ATOM 694 C CA . HIS A 1 90 ? -13.882 3.807 7.985 1.00 42.91 90 HIS A CA 1
ATOM 695 C C . HIS A 1 90 ? -13.353 5.095 7.345 1.00 42.91 90 HIS A C 1
ATOM 697 O O . HIS A 1 90 ? -13.893 5.550 6.337 1.00 42.91 90 HIS A O 1
ATOM 703 N N . PHE A 1 91 ? -12.343 5.721 7.949 1.00 43.06 91 PHE A N 1
ATOM 704 C CA . PHE A 1 91 ? -11.748 6.940 7.405 1.00 43.06 91 PHE A CA 1
ATOM 705 C C . PHE A 1 91 ? -10.570 6.551 6.518 1.00 43.06 91 PHE A C 1
ATOM 707 O O . PHE A 1 91 ? -9.551 6.075 7.014 1.00 43.06 91 PHE A O 1
ATOM 714 N N . ALA A 1 92 ? -10.688 6.790 5.214 1.00 41.41 92 ALA A N 1
ATOM 715 C CA . ALA A 1 92 ? -9.533 6.821 4.329 1.00 41.41 92 ALA A CA 1
ATOM 716 C C . ALA A 1 92 ? -8.731 8.087 4.660 1.00 41.41 92 ALA A C 1
ATOM 718 O O . ALA A 1 92 ? -9.086 9.186 4.239 1.00 41.41 92 ALA A O 1
ATOM 719 N N . THR A 1 93 ? -7.680 7.972 5.468 1.00 45.62 93 THR A N 1
ATOM 720 C CA . THR A 1 93 ? -6.639 9.002 5.447 1.00 45.62 93 THR A CA 1
ATOM 721 C C . THR A 1 93 ? -5.608 8.559 4.441 1.00 45.62 93 THR A C 1
ATOM 723 O O . THR A 1 93 ? -4.882 7.609 4.713 1.00 45.62 93 THR A O 1
ATOM 726 N N . GLY A 1 94 ? -5.534 9.270 3.317 1.00 44.06 94 GLY A N 1
ATOM 727 C CA . GLY A 1 94 ? -4.344 9.212 2.483 1.00 44.06 94 GLY A CA 1
ATOM 728 C C . GLY A 1 94 ? -3.111 9.463 3.349 1.00 44.06 94 GLY A C 1
ATOM 729 O O . GLY A 1 94 ? -3.146 10.316 4.246 1.00 44.06 94 GLY A O 1
ATOM 730 N N . PHE A 1 95 ? -2.063 8.679 3.105 1.00 44.44 95 PHE A N 1
ATOM 731 C CA . PHE A 1 95 ? -0.710 9.010 3.541 1.00 44.44 95 PHE A CA 1
ATOM 732 C C . PHE A 1 95 ? -0.454 10.460 3.120 1.00 44.44 95 PHE A C 1
ATOM 734 O O . PHE A 1 95 ? -0.737 10.834 1.977 1.00 44.44 95 PHE A O 1
ATOM 741 N N . LYS A 1 96 ? -0.122 11.316 4.086 1.00 35.06 96 LYS A N 1
ATOM 742 C CA . LYS A 1 96 ? -0.016 12.750 3.816 1.00 35.06 96 LYS A CA 1
ATOM 743 C C . LYS A 1 96 ? 1.350 12.969 3.181 1.00 35.06 96 LYS A C 1
ATOM 745 O O . LYS A 1 96 ? 2.347 12.922 3.893 1.00 35.06 96 LYS A O 1
ATOM 750 N N . VAL A 1 97 ? 1.336 13.204 1.869 1.00 36.66 97 VAL A N 1
ATOM 751 C CA . VAL A 1 97 ? 2.421 13.855 1.117 1.00 36.66 97 VAL A CA 1
ATOM 752 C C . VAL A 1 97 ? 2.754 15.205 1.753 1.00 36.66 97 VAL A C 1
ATOM 754 O O . VAL A 1 97 ? 1.794 15.886 2.199 1.00 36.66 97 VAL A O 1
#

Secondary structure (DSSP, 8-state):
-EEEEEE-GGGS-HHHHHHHHHHHHHTT---TTHHHHHTT-SEEEEEEETTEEEEEEEEE---HHHHHHHHHHHTTS-------------EE-----

Radius of gyration: 16.81 Å; Cα contacts (8 Å, |Δi|>4): 118; chains: 1; bounding box: 41×35×40 Å

Organism: NCBI:txid1520277

Solvent-accessible surface area (backbone atoms only — not comparable to full-atom values): 5943 Å² total; per-residue (Å²): 99,80,47,79,48,78,38,39,55,89,74,49,53,72,67,55,52,49,53,51,50,52,52,47,46,74,52,70,43,67,73,82,62,40,72,67,50,52,68,61,28,63,25,42,37,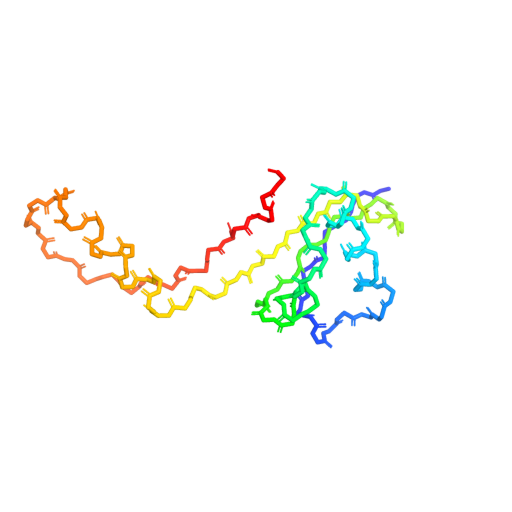39,32,25,49,64,92,44,78,77,46,75,38,40,33,33,69,74,53,69,67,56,50,52,51,53,52,59,66,51,62,82,72,62,81,91,79,93,75,96,69,95,74,88,74,69,50,70,55,61,75,76,106

Foldseek 3Di:
DKDKDKDQPVGDDPVRVVLQLVVLVVVVDDPVCPVVVSNQFPIKMFMDDVPHTDDIWTFHDDDPVVVVVVVVVCVVPDDDDDDDDPDPDGDTDGSDD

pLDDT: mean 72.18, std 19.78, range [33.06, 95.0]

Nearest PDB structures (foldseek):
  2atr-assembly1_A  TM=8.262E-01  e=1.149E-02  Streptococcus pneumoniae TIGR4
  1y7r-assembly1_B  TM=5.421E-01  e=3.406E-02  Staphylococcus aureus
  7n1l-assembly3_G  TM=5.753E-01  e=2.439E-01  Brucella abortus 2308
  6k5m-assembly1_A  TM=4.616E-01  e=5.863E-02  Oryza sativa Japonica Group
  7nwt-assembly1_CC  TM=3.797E-01  e=7.779E+00  Mengo virus

Mean predicted aligned error: 12.06 Å

Sequence (97 aa):
MYSIVAKKPSDCSARELEQFVKLVMAGGEVANGLPARVQKEVSLVMLFNDEELVGTTGLKRPETDYQNKVFRRNQTKRGANSGQGLFNQHFATGFKV